Protein AF-A0A165C2S8-F1 (afdb_monomer_lite)

Sequence (100 aa):
TTVSLPAPAWLRSLGGDGLGATRGALRAPMPSLVVEVRVKVGEKVRKGDPVVVLESMKTETVLRAPEAGVVKAVNCKKGDMVEEGKDLVDIDADATEAAT

InterPro domains:
  IPR000089 Biotin/lipoyl attachment [PF00364] (26-91)
  IPR000089 Biotin/lipoyl attachment [PS50968] (16-92)
  IPR011053 Single hybrid motif [SSF51230] (22-91)
  IPR050856 Biotin-dependent Carboxylase Complex [PTHR18866] (24-92)

Foldseek 3Di:
DDDDDPDDPVVVVVPDDPDPDDPQWDWDQAWWAFQDAPDDQFDWFAAQGFGTWTDDDNDIDTDGDNHTFGWHDAPDDHGDIHHHGDTGTGGDHPDDDDDD

Radius of gyration: 17.36 Å; chains: 1; bounding box: 36×23×60 Å

Secondary structure (DSSP, 8-state):
---PPPPPGGGGGGGS-S--EETTEEE-SS-EEEEEE---TT-EE-TT-EEEEEEETTEEEEEE-SS-EEEEEE---TT-EE-TT-EEEEEEE-S-----

Organism: NCBI:txid1314785

Structure (mmCIF, N/CA/C/O backbone):
data_AF-A0A165C2S8-F1
#
_entry.id   AF-A0A165C2S8-F1
#
loop_
_atom_site.group_PDB
_atom_site.id
_atom_site.type_symbol
_atom_site.label_atom_id
_atom_site.label_alt_id
_atom_site.label_comp_id
_atom_site.label_asym_id
_atom_site.label_entity_id
_atom_site.label_seq_id
_atom_site.pdbx_PDB_ins_code
_atom_site.Cartn_x
_atom_site.Cartn_y
_atom_site.Cartn_z
_atom_site.occupancy
_atom_site.B_iso_or_equiv
_atom_site.auth_seq_id
_atom_site.auth_comp_id
_atom_site.auth_asym_id
_atom_site.auth_atom_id
_atom_site.pdbx_PDB_model_num
ATOM 1 N N . THR A 1 1 ? 9.302 15.507 -51.212 1.00 50.50 1 THR A N 1
ATOM 2 C CA . THR A 1 1 ? 9.409 14.057 -50.960 1.00 50.50 1 THR A CA 1
ATOM 3 C C . THR A 1 1 ? 9.312 13.820 -49.470 1.00 50.50 1 THR A C 1
ATOM 5 O O . THR A 1 1 ? 10.263 14.120 -48.765 1.00 50.50 1 THR A O 1
ATOM 8 N N . THR A 1 2 ? 8.151 13.392 -48.977 1.00 54.50 2 THR A N 1
ATOM 9 C CA . THR A 1 2 ? 7.908 13.174 -47.540 1.00 54.50 2 THR A CA 1
ATOM 10 C C . THR A 1 2 ? 8.079 11.693 -47.244 1.00 54.50 2 THR A C 1
ATOM 12 O O . THR A 1 2 ? 7.328 10.875 -47.769 1.00 54.50 2 THR A O 1
ATOM 15 N N . VAL A 1 3 ? 9.088 11.340 -46.452 1.00 61.16 3 VAL A N 1
ATOM 16 C CA . VAL A 1 3 ? 9.353 9.950 -46.067 1.00 61.16 3 VAL A CA 1
ATOM 17 C C . VAL A 1 3 ? 8.570 9.646 -44.791 1.00 61.16 3 VAL A C 1
ATOM 19 O O . VAL A 1 3 ? 8.839 10.224 -43.742 1.00 61.16 3 VAL A O 1
ATOM 22 N N . SER A 1 4 ? 7.575 8.764 -44.900 1.00 65.88 4 SER A N 1
ATOM 23 C CA . SER A 1 4 ? 6.828 8.201 -43.773 1.00 65.88 4 SER A CA 1
ATOM 24 C C . SER A 1 4 ? 7.564 6.965 -43.266 1.00 65.88 4 SER A C 1
ATOM 26 O O . SER A 1 4 ? 7.779 6.018 -44.022 1.00 65.88 4 SER A O 1
ATOM 28 N N . LEU A 1 5 ? 7.978 6.989 -41.999 1.00 71.69 5 LEU A N 1
ATOM 29 C CA . LEU A 1 5 ? 8.572 5.837 -41.330 1.00 71.69 5 LEU A CA 1
ATOM 30 C C . LEU A 1 5 ? 7.497 5.147 -40.476 1.00 71.69 5 LEU A C 1
ATOM 32 O O . LEU A 1 5 ? 6.843 5.822 -39.677 1.00 71.69 5 LEU A O 1
ATOM 36 N N . PRO A 1 6 ? 7.295 3.826 -40.619 1.00 69.94 6 PRO A N 1
ATOM 37 C CA . PRO A 1 6 ? 6.373 3.084 -39.772 1.00 69.94 6 PRO A CA 1
ATOM 38 C C . PRO A 1 6 ? 6.918 3.004 -38.343 1.00 69.94 6 PRO A C 1
ATOM 40 O O . PRO A 1 6 ? 8.114 2.800 -38.127 1.00 69.94 6 PRO A O 1
ATOM 43 N N . ALA A 1 7 ? 6.028 3.177 -37.365 1.00 73.56 7 ALA A N 1
ATOM 44 C CA . ALA A 1 7 ? 6.400 3.184 -35.958 1.00 73.56 7 ALA A CA 1
ATOM 45 C C . ALA A 1 7 ? 7.082 1.858 -35.553 1.00 73.56 7 ALA A C 1
ATOM 47 O O . ALA A 1 7 ? 6.579 0.778 -35.882 1.00 73.56 7 ALA A O 1
ATOM 48 N N . PRO A 1 8 ? 8.215 1.918 -34.834 1.00 73.38 8 PRO A N 1
ATOM 49 C CA . PRO A 1 8 ? 8.973 0.736 -34.453 1.00 73.38 8 PRO A CA 1
ATOM 50 C C . PRO A 1 8 ? 8.261 -0.067 -33.355 1.00 73.38 8 PRO A C 1
ATOM 52 O O . PRO A 1 8 ? 7.600 0.485 -32.475 1.00 73.38 8 PRO A O 1
ATOM 55 N N . ALA A 1 9 ? 8.427 -1.391 -33.394 1.00 67.44 9 ALA A N 1
ATOM 56 C CA . ALA A 1 9 ? 7.687 -2.351 -32.570 1.00 67.44 9 ALA A CA 1
ATOM 57 C C . ALA A 1 9 ? 7.783 -2.109 -31.048 1.00 67.44 9 ALA A C 1
ATOM 59 O O . ALA A 1 9 ? 6.853 -2.449 -30.321 1.00 67.44 9 ALA A O 1
ATOM 60 N N . TRP A 1 10 ? 8.855 -1.470 -30.566 1.00 66.75 10 TRP A N 1
ATOM 61 C CA . TRP A 1 10 ? 9.036 -1.147 -29.145 1.00 66.75 10 TRP A CA 1
ATOM 62 C C . TRP A 1 10 ? 8.031 -0.106 -28.626 1.00 66.75 10 TRP A C 1
ATOM 64 O O . TRP A 1 10 ? 7.651 -0.159 -27.459 1.00 66.75 10 TRP A O 1
ATOM 74 N N . LEU A 1 11 ? 7.528 0.785 -29.491 1.00 69.50 11 LEU A N 1
ATOM 75 C CA . LEU A 1 11 ? 6.552 1.810 -29.105 1.00 69.50 11 LEU A CA 1
ATOM 76 C C . LEU A 1 11 ? 5.181 1.204 -28.762 1.00 69.50 11 LEU A C 1
ATOM 78 O O . LEU A 1 11 ? 4.433 1.768 -27.971 1.00 69.50 11 LEU A O 1
ATOM 82 N N . ARG A 1 12 ? 4.866 0.019 -29.302 1.00 61.78 12 ARG A N 1
ATOM 83 C CA . ARG A 1 12 ? 3.654 -0.739 -28.952 1.00 61.78 12 ARG A CA 1
ATOM 84 C C . ARG A 1 12 ? 3.748 -1.448 -27.602 1.00 61.78 12 ARG A C 1
ATOM 86 O O . ARG A 1 12 ? 2.712 -1.774 -27.039 1.00 61.78 12 ARG A O 1
ATOM 93 N N . SER A 1 13 ? 4.955 -1.670 -27.085 1.00 57.81 13 SER A N 1
ATOM 94 C CA . SER A 1 13 ? 5.158 -2.368 -25.810 1.00 57.81 13 SER A CA 1
ATOM 95 C C . SER A 1 13 ? 5.164 -1.431 -24.601 1.00 57.81 13 SER A C 1
ATOM 97 O O . SER A 1 13 ? 5.060 -1.903 -23.479 1.00 57.81 13 SER A O 1
ATOM 99 N N . LEU A 1 14 ? 5.258 -0.115 -24.814 1.00 59.91 14 LEU A N 1
ATOM 100 C CA . LEU A 1 14 ? 5.183 0.898 -23.752 1.00 59.91 14 LEU A CA 1
ATOM 101 C C . LEU A 1 14 ? 3.740 1.315 -23.412 1.00 59.91 14 LEU A C 1
ATOM 103 O O . LEU A 1 14 ? 3.533 2.183 -22.571 1.00 59.91 14 LEU A O 1
ATOM 107 N N . GLY A 1 15 ? 2.744 0.724 -24.082 1.00 51.59 15 GLY A N 1
ATOM 108 C CA . GLY A 1 15 ? 1.323 1.031 -23.898 1.00 51.59 15 GLY A CA 1
ATOM 109 C C . GLY A 1 15 ? 0.585 0.138 -22.896 1.00 51.59 15 GLY A C 1
ATOM 110 O O . GLY A 1 15 ? -0.637 0.232 -22.825 1.00 51.59 15 GLY A O 1
ATOM 111 N N . GLY A 1 16 ? 1.274 -0.737 -22.160 1.00 56.47 16 GLY A N 1
ATOM 112 C CA . GLY A 1 16 ? 0.637 -1.704 -21.264 1.00 56.47 16 GLY A CA 1
ATOM 113 C C . GLY A 1 16 ? 1.389 -1.867 -19.950 1.00 56.47 16 GLY A C 1
ATOM 114 O O . GLY A 1 16 ? 2.608 -1.991 -19.954 1.00 56.47 16 GLY A O 1
ATOM 115 N N . ASP A 1 17 ? 0.620 -1.879 -18.862 1.00 46.41 17 ASP A N 1
ATOM 116 C CA . ASP A 1 17 ? 1.002 -2.312 -17.511 1.00 46.41 17 ASP A CA 1
ATOM 117 C C . ASP A 1 17 ? 1.813 -1.334 -16.659 1.00 46.41 17 ASP A C 1
ATOM 119 O O . ASP A 1 17 ? 2.867 -1.630 -16.108 1.00 46.41 17 ASP A O 1
ATOM 123 N N . GLY A 1 18 ? 1.237 -0.148 -16.474 1.00 47.50 18 GLY A N 1
ATOM 124 C CA . GLY A 1 18 ? 1.665 0.804 -15.453 1.00 47.50 18 GLY A CA 1
ATOM 125 C C . GLY A 1 18 ? 0.627 1.090 -14.375 1.00 47.50 18 GLY A C 1
ATOM 126 O O . GLY A 1 18 ? 0.735 2.140 -13.763 1.00 47.50 18 GLY A O 1
ATOM 127 N N . LEU A 1 19 ? -0.398 0.255 -14.165 1.00 48.56 19 LEU A N 1
ATOM 128 C CA . LEU A 1 19 ? -1.414 0.468 -13.120 1.00 48.56 19 LEU A CA 1
ATOM 129 C C . LEU A 1 19 ? 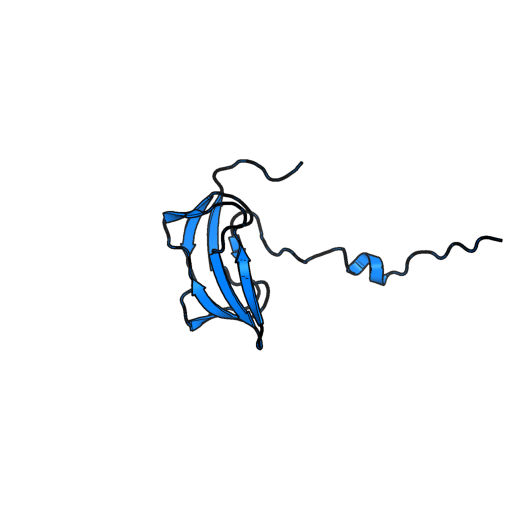-1.988 -0.876 -12.642 1.00 48.56 19 LEU A C 1
ATOM 131 O O . LEU A 1 19 ? -3.106 -1.250 -12.983 1.00 48.56 19 LEU A O 1
ATOM 135 N N . GLY A 1 20 ? -1.221 -1.608 -11.834 1.00 46.62 20 GLY A N 1
ATOM 136 C CA . GLY A 1 20 ? -1.665 -2.822 -11.139 1.00 46.62 20 GLY A CA 1
ATOM 137 C C . GLY A 1 20 ? -2.676 -2.549 -10.017 1.00 46.62 20 GLY A C 1
ATOM 138 O O . GLY A 1 20 ? -2.472 -2.973 -8.885 1.00 46.62 20 GLY A O 1
ATOM 139 N N . ALA A 1 21 ? -3.760 -1.832 -10.313 1.00 49.59 21 ALA A N 1
ATOM 140 C CA . ALA A 1 21 ? -4.936 -1.735 -9.459 1.00 49.59 21 ALA A CA 1
ATOM 141 C C . ALA A 1 21 ? -6.048 -2.562 -10.111 1.00 49.59 21 ALA A C 1
ATOM 143 O O . ALA A 1 21 ? -6.819 -2.073 -10.936 1.00 49.59 21 ALA A O 1
ATOM 144 N N . THR A 1 22 ? -6.123 -3.848 -9.767 1.00 48.41 22 THR A N 1
ATOM 145 C CA . THR A 1 22 ? -7.366 -4.588 -10.006 1.00 48.41 22 THR A CA 1
ATOM 146 C C . THR A 1 22 ? -8.421 -3.959 -9.111 1.00 48.41 22 THR A C 1
ATOM 148 O O . THR A 1 22 ? -8.198 -3.803 -7.916 1.00 48.41 22 THR A O 1
ATOM 151 N N . ARG A 1 23 ? -9.533 -3.567 -9.728 1.00 54.00 23 ARG A N 1
ATOM 152 C CA . ARG A 1 23 ? -10.752 -3.001 -9.139 1.00 54.00 23 ARG A CA 1
ATOM 153 C C . ARG A 1 23 ? -10.921 -3.362 -7.649 1.00 54.00 23 ARG A C 1
ATOM 155 O O . ARG A 1 23 ? -11.222 -4.509 -7.334 1.00 54.00 23 ARG A O 1
ATOM 162 N N . GLY A 1 24 ? -10.676 -2.396 -6.761 1.00 61.41 24 GLY A N 1
ATOM 163 C CA . GLY A 1 24 ? -10.818 -2.528 -5.302 1.00 61.41 24 GLY A CA 1
ATOM 164 C C . GLY A 1 24 ? -9.587 -2.997 -4.506 1.00 61.41 24 GLY A C 1
ATOM 165 O O . GLY A 1 24 ? -9.449 -2.612 -3.350 1.00 61.41 24 GLY A O 1
ATOM 166 N N . ALA A 1 25 ? -8.641 -3.740 -5.087 1.00 68.75 25 ALA A N 1
ATOM 167 C CA . ALA A 1 25 ? -7.475 -4.256 -4.359 1.00 68.75 25 ALA A CA 1
ATOM 168 C C . ALA A 1 25 ? -6.194 -3.477 -4.696 1.00 68.75 25 ALA A C 1
ATOM 170 O O . ALA A 1 25 ? -5.719 -3.473 -5.838 1.00 68.75 25 ALA A O 1
ATOM 171 N N . LEU A 1 26 ? -5.601 -2.841 -3.683 1.00 78.50 26 LEU A N 1
ATOM 172 C CA . LEU A 1 26 ? -4.291 -2.206 -3.784 1.00 78.50 26 LEU A CA 1
ATOM 173 C C . LEU A 1 26 ? -3.196 -3.244 -3.551 1.00 78.50 26 LEU A C 1
ATOM 175 O O . LEU A 1 26 ? -2.992 -3.721 -2.430 1.00 78.50 26 LEU A O 1
ATOM 179 N N . ARG A 1 27 ? -2.469 -3.548 -4.624 1.00 83.12 27 ARG A N 1
ATOM 180 C CA . ARG A 1 27 ? -1.313 -4.443 -4.613 1.00 83.12 27 ARG A CA 1
ATOM 181 C C . ARG A 1 27 ? -0.008 -3.672 -4.708 1.00 83.12 27 ARG A C 1
ATOM 183 O O . ARG A 1 27 ? 0.044 -2.577 -5.268 1.00 83.12 27 ARG A O 1
ATOM 190 N N . ALA A 1 28 ? 1.048 -4.257 -4.156 1.00 81.50 28 ALA A N 1
ATOM 191 C CA . ALA A 1 28 ? 2.392 -3.719 -4.299 1.00 81.50 28 ALA A CA 1
ATOM 192 C C . ALA A 1 28 ? 2.850 -3.842 -5.769 1.00 81.50 28 ALA A C 1
ATOM 194 O O . ALA A 1 28 ? 2.906 -4.957 -6.289 1.00 81.50 28 ALA A O 1
ATOM 195 N N . PRO A 1 29 ? 3.187 -2.734 -6.454 1.00 77.12 29 PRO A N 1
ATOM 196 C CA . PRO A 1 29 ? 3.637 -2.778 -7.847 1.00 77.12 29 PRO A CA 1
ATOM 197 C C . PRO A 1 29 ? 5.074 -3.292 -7.986 1.00 77.12 29 PRO A C 1
ATOM 199 O O . PRO A 1 29 ? 5.469 -3.719 -9.061 1.00 77.12 29 PRO A O 1
ATOM 202 N N . MET A 1 30 ? 5.862 -3.199 -6.912 1.00 83.00 30 MET A N 1
ATOM 203 C CA . MET A 1 30 ? 7.260 -3.611 -6.834 1.00 83.00 30 MET A CA 1
ATOM 204 C C . MET A 1 30 ? 7.569 -4.062 -5.398 1.00 83.00 30 MET A C 1
ATOM 206 O O . MET A 1 30 ? 6.907 -3.590 -4.461 1.00 83.00 30 MET A O 1
ATOM 210 N N . PRO A 1 31 ? 8.578 -4.928 -5.193 1.00 84.69 31 PRO A N 1
ATOM 211 C CA . PRO A 1 31 ? 9.006 -5.308 -3.857 1.00 84.69 31 PRO A CA 1
ATOM 212 C C . PRO A 1 31 ? 9.538 -4.082 -3.101 1.00 84.69 31 PRO A C 1
ATOM 214 O O . PRO A 1 31 ? 10.375 -3.320 -3.598 1.00 84.69 31 PRO A O 1
ATOM 217 N N . SER A 1 32 ? 9.005 -3.856 -1.907 1.00 89.12 32 SER A N 1
ATOM 218 C CA . SER A 1 32 ? 9.225 -2.627 -1.142 1.00 89.12 32 SER A CA 1
ATOM 219 C C . SER A 1 32 ? 9.038 -2.841 0.358 1.00 89.12 32 SER A C 1
ATOM 221 O O . SER A 1 32 ? 8.474 -3.841 0.803 1.00 89.12 32 SER A O 1
ATOM 223 N N . LEU A 1 33 ? 9.538 -1.901 1.157 1.00 89.00 33 LEU A N 1
ATOM 224 C CA . LEU A 1 33 ? 9.304 -1.850 2.596 1.00 89.00 33 LEU A CA 1
ATOM 225 C C . LEU A 1 33 ? 8.127 -0.915 2.890 1.00 89.00 33 LEU A C 1
ATOM 227 O O . LEU A 1 33 ? 8.089 0.213 2.406 1.00 89.00 33 LEU A O 1
ATOM 231 N N . VAL A 1 34 ? 7.188 -1.337 3.729 1.00 90.06 34 VAL A N 1
ATOM 232 C CA . VAL A 1 34 ? 6.095 -0.473 4.188 1.00 90.06 34 VAL A CA 1
ATOM 233 C C . VAL A 1 34 ? 6.636 0.494 5.238 1.00 90.06 34 VAL A C 1
ATOM 235 O O . VAL A 1 34 ? 6.902 0.105 6.373 1.00 90.06 34 VAL A O 1
ATOM 238 N N . VAL A 1 35 ? 6.773 1.773 4.901 1.00 88.88 35 VAL A N 1
ATOM 239 C CA . VAL A 1 35 ? 7.272 2.789 5.846 1.00 88.88 35 VAL A CA 1
ATOM 240 C C . VAL A 1 35 ? 6.142 3.338 6.709 1.00 88.88 35 VAL A C 1
ATOM 242 O O . VAL A 1 35 ? 6.320 3.586 7.905 1.00 88.88 35 VAL A O 1
ATOM 245 N N . GLU A 1 36 ? 4.956 3.494 6.122 1.00 87.06 36 GLU A N 1
ATOM 246 C CA . GLU A 1 36 ? 3.801 4.068 6.801 1.00 87.06 36 GLU A CA 1
ATOM 247 C C . GLU A 1 36 ? 2.488 3.559 6.201 1.00 87.06 36 GLU A C 1
ATOM 249 O O . GLU A 1 36 ? 2.337 3.451 4.985 1.00 87.06 36 GLU A O 1
ATOM 254 N N . VAL A 1 37 ? 1.516 3.282 7.070 1.00 88.06 37 VAL A N 1
ATOM 255 C CA . VAL A 1 37 ? 0.134 2.973 6.690 1.00 88.06 37 VAL A CA 1
ATOM 256 C C . VAL A 1 37 ? -0.732 4.102 7.234 1.00 88.06 37 VAL A C 1
ATOM 258 O O . VAL A 1 37 ? -0.753 4.321 8.447 1.00 88.06 37 VAL A O 1
ATOM 261 N N . ARG A 1 38 ? -1.404 4.840 6.347 1.00 84.38 38 ARG A N 1
ATOM 262 C CA . ARG A 1 38 ? -2.214 6.013 6.719 1.00 84.38 38 ARG A CA 1
ATOM 263 C C . ARG A 1 38 ? -3.679 5.694 6.954 1.00 84.38 38 ARG A C 1
ATOM 265 O O . ARG A 1 38 ? -4.363 6.489 7.582 1.00 84.38 38 ARG A O 1
ATOM 272 N N . VAL A 1 39 ? -4.117 4.523 6.508 1.00 83.75 39 VAL A N 1
ATOM 273 C CA . VAL A 1 39 ? -5.503 4.074 6.613 1.00 83.75 39 VAL A CA 1
ATOM 274 C C . VAL A 1 39 ? -5.670 2.979 7.654 1.00 83.75 39 VAL A C 1
ATOM 276 O O . VAL A 1 39 ? -4.728 2.262 8.007 1.00 83.75 39 VAL A O 1
ATOM 279 N N . LYS A 1 40 ? -6.904 2.801 8.116 1.00 84.75 40 LYS A N 1
ATOM 280 C CA . LYS A 1 40 ? -7.301 1.697 8.994 1.00 84.75 40 LYS A CA 1
ATOM 281 C C . LYS A 1 40 ? -8.485 0.942 8.412 1.00 84.75 40 LYS A C 1
ATOM 283 O O . LYS A 1 40 ? -9.254 1.474 7.619 1.00 84.75 40 LYS A O 1
ATOM 288 N N . VAL A 1 41 ? -8.650 -0.304 8.848 1.00 87.00 41 VAL A N 1
ATOM 289 C CA . VAL A 1 41 ? -9.846 -1.094 8.536 1.00 87.00 41 VAL A CA 1
ATOM 290 C C . VAL A 1 41 ? -11.094 -0.348 9.022 1.00 87.00 41 VAL A C 1
ATOM 292 O O . VAL A 1 41 ? -11.146 0.095 10.168 1.00 87.00 41 VAL A O 1
ATOM 295 N N . GLY A 1 42 ? -12.085 -0.205 8.143 1.00 85.38 42 GLY A N 1
ATOM 296 C CA . GLY A 1 42 ? -13.328 0.533 8.367 1.00 85.38 42 GLY A CA 1
ATOM 297 C C . GLY A 1 42 ? -13.260 2.028 8.040 1.00 85.38 42 GLY A C 1
ATOM 298 O O . GLY A 1 42 ? -14.270 2.720 8.161 1.00 85.38 42 GLY A O 1
ATOM 299 N N . GLU A 1 43 ? -12.103 2.546 7.625 1.00 85.06 43 GLU A N 1
ATOM 300 C CA . GLU A 1 43 ? -11.951 3.954 7.266 1.00 85.06 43 GLU A CA 1
ATOM 301 C C . GLU A 1 43 ? -12.498 4.244 5.861 1.00 85.06 43 GLU A C 1
ATOM 303 O O . GLU A 1 43 ? -12.377 3.427 4.945 1.00 85.06 43 GLU A O 1
ATOM 308 N N . LYS A 1 44 ? -13.112 5.421 5.693 1.00 84.19 44 LYS A N 1
ATOM 309 C CA . LYS A 1 44 ? -13.578 5.920 4.394 1.00 84.19 44 LYS A CA 1
ATOM 310 C C . LYS A 1 44 ? -12.450 6.674 3.704 1.00 84.19 44 LYS A C 1
ATOM 312 O O . LYS A 1 44 ? -12.034 7.723 4.189 1.00 84.19 44 LYS A O 1
ATOM 317 N N . VAL A 1 45 ? -12.030 6.183 2.546 1.00 86.75 45 VAL A N 1
ATOM 318 C CA . VAL A 1 45 ? -11.009 6.804 1.696 1.00 86.75 45 VAL A CA 1
ATOM 319 C C . VAL A 1 45 ? -11.652 7.440 0.468 1.00 86.75 45 VAL A C 1
ATOM 321 O O . VAL A 1 45 ? -12.725 7.035 0.017 1.00 86.75 45 VAL A O 1
ATOM 324 N N . ARG A 1 46 ? -11.007 8.472 -0.078 1.00 85.25 46 ARG A N 1
ATOM 325 C CA . ARG A 1 46 ? -11.440 9.157 -1.305 1.00 85.25 46 ARG A CA 1
ATOM 326 C C . ARG A 1 46 ? -10.503 8.811 -2.457 1.00 85.25 46 ARG A C 1
ATOM 328 O O . ARG A 1 46 ? -9.349 8.457 -2.238 1.00 85.25 46 ARG A O 1
ATOM 335 N N . LYS A 1 47 ? -10.966 8.991 -3.694 1.00 83.62 47 LYS A N 1
ATOM 336 C CA . LYS A 1 47 ? -10.106 8.875 -4.878 1.00 83.62 47 LYS A CA 1
ATOM 337 C C . LYS A 1 47 ? -8.883 9.791 -4.748 1.00 83.62 47 LYS A C 1
ATOM 339 O O . LYS A 1 47 ? -9.026 10.989 -4.516 1.00 83.62 47 LYS A O 1
ATOM 344 N N . GLY A 1 48 ? -7.691 9.224 -4.924 1.00 83.75 48 GLY A N 1
ATOM 345 C CA . GLY A 1 48 ? -6.412 9.931 -4.832 1.00 83.75 48 GLY A CA 1
ATOM 346 C C . GLY A 1 48 ? -5.853 10.091 -3.413 1.00 83.75 48 GLY A C 1
ATOM 347 O O . GLY A 1 48 ? -4.732 10.599 -3.270 1.00 83.75 48 GLY A O 1
ATOM 348 N N . ASP A 1 49 ? -6.591 9.649 -2.392 1.00 87.19 49 ASP A N 1
ATOM 349 C CA . ASP A 1 49 ? -6.169 9.722 -0.995 1.00 87.19 49 ASP A CA 1
ATOM 350 C C . ASP A 1 49 ? -4.997 8.756 -0.724 1.00 87.19 49 ASP A C 1
ATOM 352 O O . ASP A 1 49 ? -4.992 7.643 -1.265 1.00 87.19 49 ASP A O 1
ATOM 356 N N . PRO A 1 50 ? -3.960 9.178 0.024 1.00 87.50 50 PRO A N 1
ATOM 357 C CA . PRO A 1 50 ? -2.779 8.359 0.273 1.00 87.50 50 PRO A CA 1
ATOM 358 C C . PRO A 1 50 ? -3.078 7.239 1.276 1.00 87.50 50 PRO A C 1
ATOM 360 O O . PRO A 1 50 ? -3.361 7.492 2.441 1.00 87.50 50 PRO A O 1
ATOM 363 N N . VAL A 1 51 ? -2.923 5.993 0.839 1.00 87.44 51 VAL A N 1
ATOM 364 C CA . VAL A 1 51 ? -3.284 4.801 1.615 1.00 87.44 51 VAL A CA 1
ATOM 365 C C . VAL A 1 51 ? -2.071 4.241 2.359 1.00 87.44 51 VAL A C 1
ATOM 367 O O . VAL A 1 51 ? -2.084 4.073 3.581 1.00 87.44 51 VAL A O 1
ATOM 370 N N . VAL A 1 52 ? -0.995 3.979 1.616 1.00 86.50 52 VAL A N 1
ATOM 371 C CA . VAL A 1 52 ? 0.244 3.364 2.110 1.00 86.50 52 VAL A CA 1
ATOM 372 C C . VAL A 1 52 ? 1.442 4.052 1.468 1.00 86.50 52 VAL A C 1
ATOM 374 O O . VAL A 1 52 ? 1.414 4.397 0.287 1.00 86.50 52 VAL A O 1
ATOM 377 N N . VAL A 1 53 ? 2.505 4.230 2.248 1.00 88.31 53 VAL A N 1
ATOM 378 C CA . VAL A 1 53 ? 3.812 4.681 1.769 1.00 88.31 53 VAL A CA 1
ATOM 379 C C . VAL A 1 53 ? 4.756 3.486 1.753 1.00 88.31 53 VAL A C 1
ATOM 381 O O . VAL A 1 53 ? 5.018 2.863 2.786 1.00 88.31 53 VAL A O 1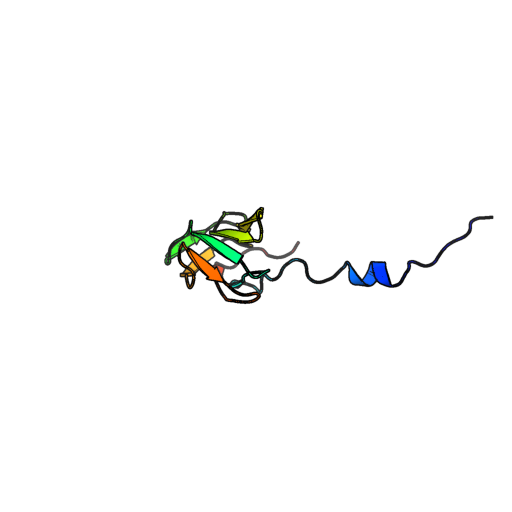
ATOM 384 N N . LEU A 1 54 ? 5.243 3.175 0.559 1.00 88.94 54 LEU A N 1
ATOM 385 C CA . LEU A 1 54 ? 6.217 2.128 0.296 1.00 88.94 54 LEU A CA 1
ATOM 386 C C . LEU A 1 54 ? 7.578 2.762 0.030 1.00 88.94 54 LEU A C 1
ATOM 388 O O . LEU A 1 54 ? 7.652 3.804 -0.611 1.00 88.94 54 LEU A O 1
ATOM 392 N N . GLU A 1 55 ? 8.654 2.124 0.463 1.00 86.44 55 GLU A N 1
ATOM 393 C CA . GLU A 1 55 ? 10.020 2.507 0.124 1.00 86.44 55 GLU A CA 1
ATOM 394 C C . GLU A 1 55 ? 10.676 1.392 -0.689 1.00 86.44 55 GLU A C 1
ATOM 396 O O . GLU A 1 55 ? 10.831 0.258 -0.230 1.00 86.44 55 GLU A O 1
ATOM 401 N N . SER A 1 56 ? 11.074 1.733 -1.911 1.00 83.75 56 SER A N 1
ATOM 402 C CA . SER A 1 56 ? 11.870 0.880 -2.789 1.00 83.75 56 SER A CA 1
ATOM 403 C C . SER A 1 56 ? 13.173 1.592 -3.098 1.00 83.75 56 SER A C 1
ATOM 405 O O . SER A 1 56 ? 13.180 2.617 -3.776 1.00 83.75 56 SER A O 1
ATOM 407 N N . MET A 1 57 ? 14.288 1.037 -2.616 1.00 77.62 57 MET A N 1
ATOM 408 C CA . MET A 1 57 ? 15.647 1.414 -3.030 1.00 77.62 57 MET A CA 1
ATOM 409 C C . MET A 1 57 ? 15.865 2.941 -3.131 1.00 77.62 57 MET A C 1
ATOM 411 O O . MET A 1 57 ? 16.145 3.465 -4.208 1.00 77.62 57 MET A O 1
ATOM 415 N N . LYS A 1 58 ? 15.771 3.648 -1.992 1.00 80.38 58 LYS A N 1
ATOM 416 C CA . LYS A 1 58 ? 15.927 5.117 -1.842 1.00 80.38 58 LYS A CA 1
ATOM 417 C C . LYS A 1 58 ? 14.783 5.986 -2.379 1.00 80.38 58 LYS A C 1
ATOM 419 O O . LYS A 1 58 ? 14.904 7.207 -2.327 1.00 80.38 58 LYS A O 1
ATOM 424 N N . THR A 1 59 ? 13.701 5.395 -2.881 1.00 82.56 59 THR A N 1
ATOM 425 C CA . THR A 1 59 ? 12.540 6.148 -3.367 1.00 82.56 59 THR A CA 1
ATOM 426 C C . THR A 1 59 ? 11.287 5.742 -2.611 1.00 82.56 59 THR A C 1
ATOM 428 O O . THR A 1 59 ? 10.935 4.564 -2.547 1.00 82.56 59 THR A O 1
ATOM 431 N N . GLU A 1 60 ? 10.591 6.735 -2.073 1.00 86.88 60 GLU A N 1
ATOM 432 C CA . GLU A 1 60 ? 9.278 6.557 -1.471 1.00 86.88 60 GLU A CA 1
ATOM 433 C C . GLU A 1 60 ? 8.203 6.642 -2.560 1.00 86.88 60 GLU A C 1
ATOM 435 O O . GLU A 1 60 ? 8.126 7.609 -3.319 1.00 86.88 60 GLU A O 1
ATOM 440 N N . THR A 1 61 ? 7.357 5.623 -2.639 1.00 86.19 61 THR A N 1
ATOM 441 C CA . THR A 1 61 ? 6.194 5.572 -3.520 1.00 86.19 61 THR A CA 1
ATOM 442 C C . THR A 1 61 ? 4.933 5.569 -2.674 1.00 86.19 61 THR A C 1
ATOM 444 O O . THR A 1 61 ? 4.706 4.687 -1.847 1.00 86.19 61 THR A O 1
ATOM 447 N N . VAL A 1 62 ? 4.085 6.568 -2.898 1.00 87.62 62 VAL A N 1
ATOM 448 C CA . VAL A 1 62 ? 2.800 6.685 -2.209 1.00 87.62 62 VAL A CA 1
ATOM 449 C C . VAL A 1 62 ? 1.731 5.978 -3.032 1.00 87.62 62 VAL A C 1
ATOM 451 O O . VAL A 1 62 ? 1.389 6.427 -4.128 1.00 87.62 62 VAL A O 1
ATOM 454 N N . LEU A 1 63 ? 1.170 4.902 -2.484 1.00 85.06 63 LEU A N 1
ATOM 455 C CA . LEU A 1 63 ? -0.013 4.261 -3.038 1.00 85.06 63 LEU A CA 1
ATOM 456 C C . LEU A 1 63 ? -1.250 5.077 -2.690 1.00 85.06 63 LEU A C 1
ATOM 458 O O . LEU A 1 63 ? -1.497 5.413 -1.530 1.00 85.06 63 LEU A O 1
ATOM 462 N N . ARG A 1 64 ? -2.030 5.393 -3.719 1.00 86.12 64 ARG A N 1
ATOM 463 C CA . ARG A 1 64 ? -3.254 6.185 -3.616 1.00 86.12 64 ARG A CA 1
ATOM 464 C C . ARG A 1 64 ? -4.457 5.325 -3.948 1.00 86.12 64 ARG A C 1
ATOM 466 O O . ARG A 1 64 ? -4.365 4.447 -4.803 1.00 86.12 64 ARG A O 1
ATOM 473 N N . ALA A 1 65 ? -5.586 5.612 -3.313 1.00 84.06 65 ALA A N 1
ATOM 474 C CA . ALA A 1 65 ? -6.830 4.926 -3.617 1.00 84.06 65 ALA A CA 1
ATOM 475 C C . ALA A 1 65 ? -7.283 5.262 -5.057 1.00 84.06 65 ALA A C 1
ATOM 477 O O . ALA A 1 65 ? -7.372 6.448 -5.401 1.00 84.06 65 ALA A O 1
ATOM 478 N N . PRO A 1 66 ? -7.567 4.261 -5.914 1.00 80.00 66 PRO A N 1
ATOM 479 C CA . PRO A 1 66 ? -8.021 4.497 -7.287 1.00 80.00 66 PRO A CA 1
ATOM 480 C C . PRO A 1 66 ? -9.440 5.085 -7.340 1.00 80.00 66 PRO A C 1
ATOM 482 O O . PRO A 1 66 ? -9.779 5.809 -8.278 1.00 80.00 66 PRO A O 1
ATOM 485 N N . GLU A 1 67 ? -10.246 4.820 -6.312 1.00 81.38 67 GLU A N 1
ATOM 486 C CA . GLU A 1 67 ? -11.634 5.255 -6.168 1.00 81.38 67 GLU A CA 1
ATOM 487 C C . GLU A 1 67 ? -11.985 5.527 -4.697 1.00 81.38 67 GLU A C 1
ATOM 489 O O . GLU A 1 67 ? -11.197 5.237 -3.794 1.00 81.38 67 GLU A O 1
ATOM 494 N N . ALA A 1 68 ? -13.140 6.153 -4.459 1.00 84.31 68 ALA A N 1
ATOM 495 C CA . ALA A 1 68 ? -13.649 6.358 -3.108 1.00 84.31 68 ALA A CA 1
ATOM 496 C C . ALA A 1 68 ? -14.317 5.074 -2.593 1.00 84.31 68 ALA A C 1
ATOM 498 O O . ALA A 1 68 ? -15.010 4.387 -3.338 1.00 84.31 68 ALA A O 1
ATOM 499 N N . GLY A 1 69 ? -14.124 4.755 -1.318 1.00 86.88 69 GLY A N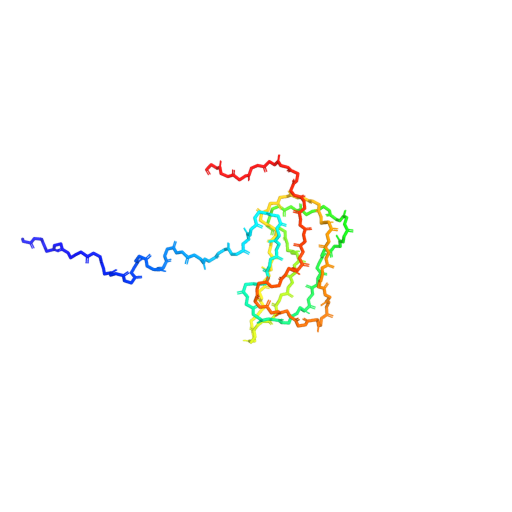 1
ATOM 500 C CA . GLY A 1 69 ? -14.616 3.501 -0.759 1.00 86.88 69 GLY A CA 1
ATOM 501 C C . GLY A 1 69 ? -14.307 3.341 0.722 1.00 86.88 69 GLY A C 1
ATOM 502 O O . GLY A 1 69 ? -13.823 4.265 1.381 1.00 86.88 69 GLY A O 1
ATOM 503 N N . VAL A 1 70 ? -14.599 2.157 1.249 1.00 87.25 70 VAL A N 1
ATOM 504 C CA . VAL A 1 70 ? -14.312 1.781 2.636 1.00 87.25 70 VAL A CA 1
ATOM 505 C C . VAL A 1 70 ? -13.228 0.714 2.653 1.00 87.25 70 VAL A C 1
ATOM 507 O O . VAL A 1 70 ? -13.318 -0.289 1.951 1.00 87.25 70 VAL A O 1
ATOM 510 N N . VAL A 1 71 ? -12.211 0.902 3.488 1.00 88.38 71 VAL A N 1
ATOM 511 C CA . VAL A 1 71 ? -11.152 -0.092 3.672 1.00 88.38 71 VAL A CA 1
ATOM 512 C C . VAL A 1 71 ? -11.719 -1.318 4.394 1.00 88.38 71 VAL A C 1
ATOM 514 O O . VAL A 1 71 ? -12.063 -1.242 5.573 1.00 88.38 71 VAL A O 1
ATOM 517 N N . LYS A 1 72 ? -11.805 -2.461 3.712 1.00 85.50 72 LYS A N 1
ATOM 518 C CA . LYS A 1 72 ? -12.283 -3.730 4.283 1.00 85.50 72 LYS A CA 1
ATOM 519 C C . LYS A 1 72 ? -11.196 -4.485 5.027 1.00 85.50 72 LYS 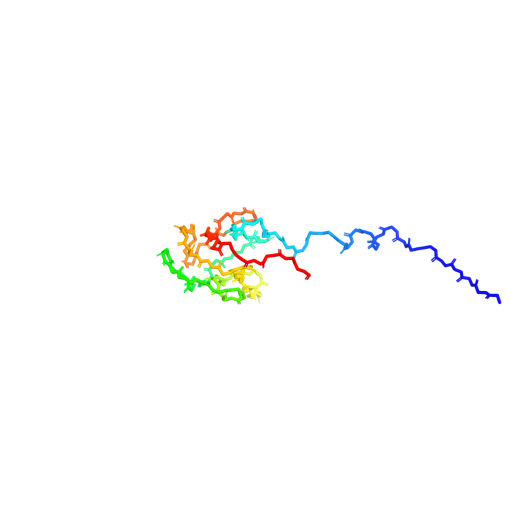A C 1
ATOM 521 O O . LYS A 1 72 ? -11.459 -5.055 6.084 1.00 85.50 72 LYS A O 1
ATOM 526 N N . ALA A 1 73 ? -9.983 -4.487 4.490 1.00 83.06 73 ALA A N 1
ATOM 527 C CA . ALA A 1 73 ? -8.862 -5.208 5.071 1.00 83.06 73 ALA A CA 1
ATOM 528 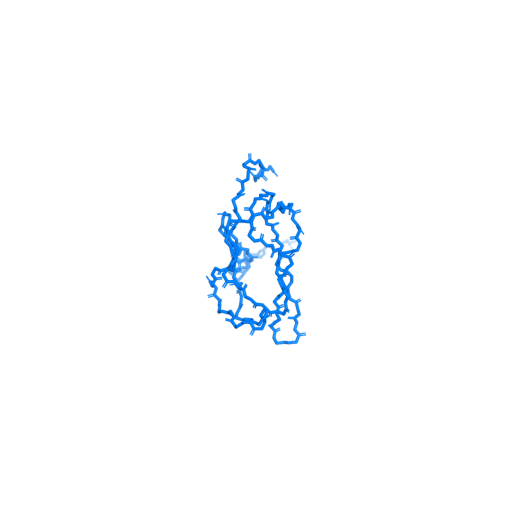C C . ALA A 1 73 ? -7.548 -4.468 4.821 1.00 83.06 73 ALA A C 1
ATOM 530 O O . ALA A 1 73 ? -7.349 -3.862 3.771 1.00 83.06 73 ALA A O 1
ATOM 531 N N . VAL A 1 74 ? -6.643 -4.548 5.795 1.00 86.62 74 VAL A N 1
ATOM 532 C CA . VAL A 1 74 ? -5.270 -4.049 5.696 1.00 86.62 74 VAL A CA 1
ATOM 533 C C . VAL A 1 74 ? -4.352 -5.200 6.089 1.00 86.62 74 VAL A C 1
ATOM 535 O O . VAL A 1 74 ? -4.303 -5.587 7.256 1.00 86.62 74 VAL A O 1
ATOM 538 N N . ASN A 1 75 ? -3.643 -5.755 5.110 1.00 83.19 75 ASN A N 1
ATOM 539 C CA . ASN A 1 75 ? -2.739 -6.898 5.271 1.00 83.19 75 ASN A CA 1
ATOM 540 C C . ASN A 1 75 ? -1.267 -6.475 5.393 1.00 83.19 75 ASN A C 1
ATOM 542 O O . ASN A 1 75 ? -0.376 -7.320 5.398 1.00 83.19 75 ASN A O 1
ATOM 546 N N . CYS A 1 76 ? -1.001 -5.174 5.510 1.00 81.12 76 CYS A N 1
ATOM 547 C CA . CYS A 1 76 ? 0.335 -4.610 5.658 1.00 81.12 76 CYS A CA 1
ATOM 548 C C . CYS A 1 76 ? 0.498 -3.874 6.996 1.00 81.12 76 CYS A C 1
ATOM 550 O O . CYS A 1 76 ? -0.440 -3.265 7.515 1.00 81.12 76 CYS A O 1
ATOM 552 N N . LYS A 1 77 ? 1.715 -3.885 7.547 1.00 84.56 77 LYS A N 1
ATOM 553 C CA . LYS A 1 77 ? 2.085 -3.126 8.752 1.00 84.56 77 LYS A CA 1
ATOM 554 C C . LYS A 1 77 ? 3.334 -2.298 8.491 1.00 84.56 77 LYS A C 1
ATOM 556 O O . LYS A 1 77 ? 4.146 -2.651 7.645 1.00 84.56 77 LYS A O 1
ATOM 561 N N . LYS A 1 78 ? 3.514 -1.215 9.251 1.00 87.00 78 LYS A N 1
ATOM 562 C CA . LYS A 1 78 ? 4.764 -0.446 9.237 1.00 87.00 78 LYS A CA 1
ATOM 563 C C . LYS A 1 78 ? 5.956 -1.360 9.557 1.00 87.00 78 LYS A C 1
ATOM 565 O O . LYS A 1 78 ? 5.933 -2.060 10.566 1.00 87.00 78 LYS A O 1
ATOM 570 N N . GLY A 1 79 ? 6.981 -1.304 8.715 1.00 86.94 79 GLY A N 1
ATOM 571 C CA . GLY A 1 79 ? 8.187 -2.126 8.764 1.00 86.94 79 GLY A CA 1
ATOM 572 C C . GLY A 1 79 ? 8.058 -3.489 8.080 1.00 86.94 79 GLY A C 1
ATOM 573 O O . GLY A 1 79 ? 9.028 -4.239 8.094 1.00 86.94 79 GLY A O 1
ATOM 574 N N . ASP A 1 80 ? 6.899 -3.825 7.506 1.00 87.56 80 ASP A N 1
ATOM 575 C CA . ASP A 1 80 ? 6.716 -5.098 6.808 1.00 87.56 80 ASP A CA 1
ATOM 576 C C . ASP A 1 80 ? 7.323 -5.054 5.401 1.00 87.56 80 ASP A C 1
ATOM 578 O O . ASP A 1 80 ? 7.279 -4.025 4.717 1.00 87.56 80 ASP A O 1
ATOM 582 N N . MET A 1 81 ? 7.879 -6.181 4.966 1.00 85.75 81 MET A N 1
ATOM 583 C CA . MET A 1 81 ? 8.405 -6.336 3.615 1.00 85.75 81 MET A CA 1
ATOM 584 C C . MET A 1 81 ? 7.297 -6.887 2.719 1.00 85.75 81 MET A C 1
ATOM 586 O O . MET A 1 81 ? 6.673 -7.913 3.010 1.00 85.75 81 MET A O 1
ATOM 590 N N . VAL A 1 82 ? 7.022 -6.176 1.630 1.00 86.06 82 VAL A N 1
ATOM 591 C CA . VAL A 1 82 ? 5.986 -6.544 0.671 1.00 86.06 82 VAL A CA 1
ATOM 592 C C . VAL A 1 82 ? 6.636 -6.907 -0.651 1.00 86.06 82 VAL A C 1
ATOM 594 O O . VAL A 1 82 ? 7.542 -6.228 -1.125 1.00 86.06 82 VAL A O 1
ATOM 597 N N . GLU A 1 83 ? 6.196 -8.021 -1.219 1.00 85.62 83 GLU A N 1
ATOM 598 C CA . GLU A 1 83 ? 6.646 -8.504 -2.520 1.00 85.62 83 GLU A CA 1
ATOM 599 C C . GLU A 1 83 ? 5.731 -7.967 -3.620 1.00 85.62 83 GLU A C 1
ATOM 601 O O . GLU A 1 83 ? 4.608 -7.534 -3.349 1.00 85.62 83 GLU A O 1
ATOM 606 N N . GLU A 1 84 ? 6.199 -8.004 -4.865 1.00 82.81 84 GLU A N 1
ATOM 607 C CA . GLU A 1 84 ? 5.379 -7.654 -6.025 1.00 82.81 84 GLU A CA 1
ATOM 608 C C . GLU A 1 84 ? 4.074 -8.465 -6.046 1.00 82.81 84 GLU A C 1
ATOM 610 O O . GLU A 1 84 ? 4.064 -9.675 -5.823 1.00 82.81 84 GLU A O 1
ATOM 615 N N . GLY A 1 85 ? 2.953 -7.790 -6.293 1.00 77.38 85 GLY A N 1
ATOM 616 C CA . GLY A 1 85 ? 1.642 -8.421 -6.396 1.00 77.38 85 GLY A CA 1
ATOM 617 C C . GLY A 1 85 ? 1.001 -8.813 -5.062 1.00 77.38 85 GLY A C 1
ATOM 618 O O . GLY A 1 85 ? -0.140 -9.273 -5.080 1.00 77.38 85 GLY A O 1
ATOM 619 N N . LYS A 1 86 ? 1.665 -8.599 -3.915 1.00 81.25 86 LYS A N 1
ATOM 620 C CA . LYS A 1 86 ? 1.075 -8.846 -2.590 1.00 81.25 86 LYS A CA 1
ATOM 621 C C . LYS A 1 86 ? -0.063 -7.862 -2.316 1.00 81.25 86 LYS A C 1
ATOM 623 O O . LYS A 1 86 ? 0.095 -6.653 -2.509 1.00 81.25 86 LYS A O 1
ATOM 628 N N . ASP A 1 87 ? -1.199 -8.377 -1.850 1.00 81.50 87 ASP A N 1
ATOM 629 C CA . ASP A 1 87 ? -2.348 -7.567 -1.444 1.00 81.50 87 ASP A CA 1
ATOM 630 C C . ASP A 1 87 ? -2.029 -6.784 -0.169 1.00 81.50 87 ASP A C 1
ATOM 632 O O . ASP A 1 87 ? -1.716 -7.356 0.878 1.00 81.50 87 ASP A O 1
ATOM 636 N N . LEU A 1 88 ? -2.106 -5.458 -0.261 1.00 83.94 88 LEU A N 1
ATOM 637 C CA . LEU A 1 88 ? -1.819 -4.557 0.851 1.00 83.94 88 LEU A CA 1
ATOM 638 C C . LEU A 1 88 ? -3.110 -4.131 1.530 1.00 83.94 88 LEU A C 1
ATOM 640 O O . LEU A 1 88 ? -3.259 -4.271 2.745 1.00 83.94 88 LEU A O 1
ATOM 644 N N . VAL A 1 89 ? -4.040 -3.610 0.732 1.00 82.88 89 VAL A N 1
ATOM 645 C CA . VAL A 1 89 ? -5.290 -3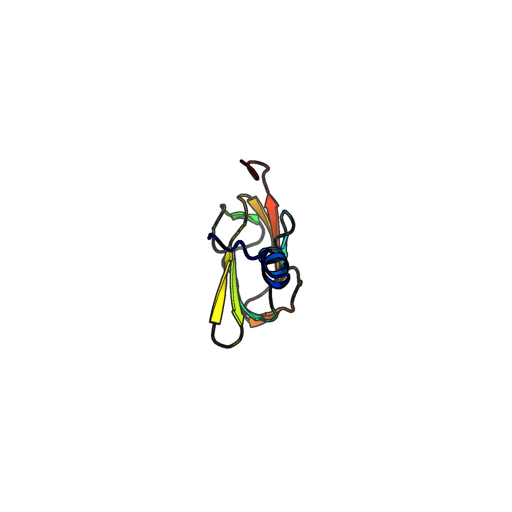.031 1.214 1.00 82.88 89 VAL A CA 1
ATOM 646 C C . VAL A 1 89 ? -6.420 -3.413 0.272 1.00 82.88 89 VAL A C 1
ATOM 648 O O . VAL A 1 89 ? -6.307 -3.249 -0.941 1.00 82.88 89 VAL A O 1
ATOM 651 N N . ASP A 1 90 ? -7.513 -3.887 0.856 1.00 84.69 90 ASP A N 1
ATOM 652 C CA . ASP A 1 90 ? -8.765 -4.145 0.156 1.00 84.69 90 ASP A CA 1
ATOM 653 C C . ASP A 1 90 ? -9.713 -2.969 0.407 1.00 84.69 90 ASP A C 1
ATOM 655 O O . ASP A 1 90 ? -10.029 -2.643 1.558 1.00 84.69 90 ASP A O 1
ATOM 659 N N . ILE A 1 91 ? -10.108 -2.290 -0.665 1.00 83.50 91 ILE A N 1
ATOM 660 C CA . ILE A 1 91 ? -11.030 -1.160 -0.653 1.00 83.50 91 ILE A CA 1
ATOM 661 C C . ILE A 1 91 ? -12.319 -1.620 -1.325 1.00 83.50 91 ILE A C 1
ATOM 663 O O . ILE A 1 91 ? -12.355 -1.910 -2.520 1.00 83.50 91 ILE A O 1
ATOM 667 N N . ASP A 1 92 ? -13.399 -1.622 -0.554 1.00 83.75 92 ASP A N 1
ATOM 668 C CA . ASP A 1 92 ? -14.735 -1.781 -1.100 1.00 83.75 92 ASP A CA 1
ATOM 669 C C . ASP A 1 92 ? -15.173 -0.446 -1.681 1.00 83.75 92 ASP A C 1
ATOM 671 O O . ASP A 1 92 ? -15.449 0.514 -0.954 1.00 83.75 92 ASP A O 1
ATOM 675 N N . ALA A 1 93 ? -15.173 -0.374 -3.002 1.00 69.75 93 ALA A N 1
ATOM 676 C CA . ALA A 1 93 ? -15.701 0.768 -3.709 1.00 69.75 93 ALA A CA 1
ATOM 677 C C . ALA A 1 93 ? -17.213 0.857 -3.504 1.00 69.75 93 ALA A C 1
ATOM 679 O O . ALA A 1 93 ? -17.958 -0.030 -3.932 1.00 69.75 93 ALA A O 1
ATOM 680 N N . ASP A 1 94 ? -17.673 1.949 -2.896 1.00 56.84 94 ASP A N 1
ATOM 681 C CA . ASP A 1 94 ? -19.082 2.317 -2.971 1.00 56.84 94 ASP A CA 1
ATOM 682 C C . ASP A 1 94 ? -19.287 2.854 -4.389 1.00 56.84 94 ASP A C 1
ATOM 684 O O . ASP A 1 94 ? -18.832 3.945 -4.730 1.00 56.84 94 ASP A O 1
ATOM 688 N N . ALA A 1 95 ? -19.805 1.988 -5.259 1.00 47.59 95 ALA A N 1
ATOM 689 C CA . ALA A 1 95 ? -19.794 2.146 -6.703 1.00 47.59 95 ALA A CA 1
ATOM 690 C C . ALA A 1 95 ? -20.280 3.530 -7.161 1.00 47.59 95 ALA A C 1
ATOM 692 O O . ALA A 1 95 ? -21.480 3.759 -7.285 1.00 47.59 95 ALA A O 1
ATOM 693 N N . THR A 1 96 ? -19.348 4.415 -7.520 1.00 39.22 96 THR A N 1
ATOM 694 C CA . THR A 1 96 ? -19.597 5.433 -8.538 1.00 39.22 96 THR A CA 1
ATOM 695 C C . THR A 1 96 ? -18.286 5.898 -9.186 1.00 39.22 96 THR A C 1
ATOM 697 O O . THR A 1 96 ? -17.372 6.394 -8.534 1.00 39.22 96 THR A O 1
ATOM 700 N N . GLU A 1 97 ? -18.241 5.730 -10.508 1.00 38.78 97 GLU A N 1
ATOM 701 C CA . GLU A 1 97 ? -17.345 6.386 -11.472 1.00 38.78 97 GLU A CA 1
ATOM 702 C C . GLU A 1 97 ? -15.901 5.877 -11.640 1.00 38.78 97 GLU A C 1
ATOM 704 O O . GLU A 1 97 ? -14.906 6.524 -11.300 1.00 38.78 97 GLU A O 1
ATOM 709 N N . ALA A 1 98 ? -15.805 4.771 -12.382 1.00 41.09 98 ALA A N 1
ATOM 710 C CA . ALA A 1 98 ? -14.754 4.584 -13.375 1.00 41.09 98 ALA A CA 1
ATOM 711 C C . ALA A 1 98 ? -15.362 4.727 -14.784 1.00 41.09 98 ALA A C 1
ATOM 713 O O . ALA A 1 98 ? -16.362 4.079 -15.083 1.00 41.09 98 ALA A O 1
ATOM 714 N N . ALA A 1 99 ? -14.690 5.519 -15.625 1.00 33.78 99 ALA A N 1
ATOM 715 C CA . ALA A 1 99 ? -14.896 5.743 -17.061 1.00 33.78 99 ALA A CA 1
ATOM 716 C C . ALA A 1 99 ? -15.919 6.821 -17.479 1.00 33.78 99 ALA A C 1
ATOM 718 O O . ALA A 1 99 ? -17.110 6.573 -17.646 1.00 33.78 99 ALA A O 1
ATOM 719 N N . THR A 1 100 ? -15.399 8.005 -17.796 1.00 27.83 100 THR A N 1
ATOM 720 C CA . THR A 1 100 ? -15.729 8.704 -19.047 1.00 27.83 100 THR A CA 1
ATOM 721 C C . THR A 1 100 ? -14.441 9.284 -19.612 1.00 27.83 100 THR A C 1
ATOM 723 O O . THR A 1 100 ? -13.612 9.750 -18.796 1.00 27.83 100 THR A O 1
#

pLDDT: mean 75.17, std 15.46, range [27.83, 90.06]